Protein AF-E0UN12-F1 (afdb_monomer_lite)

Organism: Gloeothece verrucosa (strain PCC 7822) (NCBI:txid497965)

Foldseek 3Di:
DDPPPPDQDPVNVVVLLVVQVVDDPVLLVQLCVVQVDDPPQQDDPPDDSNSRSVSLQVQCPDPNHVHVVVSVVSSCVSVPDDVVPPD

Structure (mmCIF, N/CA/C/O backbone):
data_AF-E0UN12-F1
#
_entry.id   AF-E0UN12-F1
#
loop_
_atom_site.group_PDB
_atom_site.id
_atom_site.type_symbol
_atom_site.label_atom_id
_atom_site.label_alt_id
_atom_site.label_comp_id
_atom_site.label_asym_id
_atom_site.label_entity_id
_atom_site.label_seq_id
_atom_site.pdbx_PDB_ins_code
_atom_site.Cartn_x
_atom_site.Cartn_y
_atom_site.Cartn_z
_atom_site.occupancy
_atom_site.B_iso_or_equiv
_atom_site.auth_seq_id
_atom_site.auth_comp_id
_atom_site.auth_asym_id
_atom_site.auth_atom_id
_atom_site.pdbx_PDB_model_num
ATOM 1 N N . MET A 1 1 ? 12.974 7.004 -26.637 1.00 34.41 1 MET A N 1
ATOM 2 C CA . MET A 1 1 ? 11.878 7.518 -25.791 1.00 34.41 1 MET A C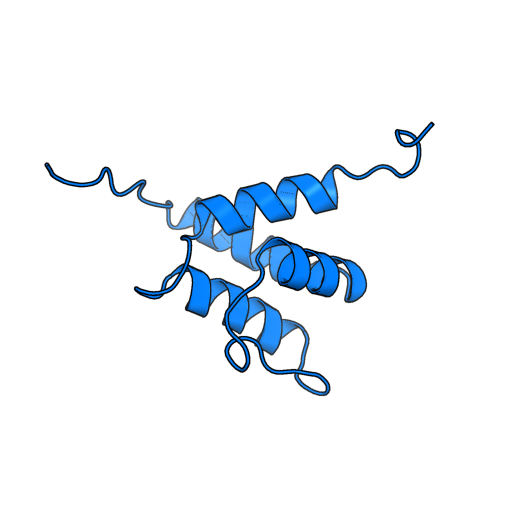A 1
ATOM 3 C C . MET A 1 1 ? 12.111 6.981 -24.388 1.00 34.41 1 MET A C 1
ATOM 5 O O . MET A 1 1 ? 11.890 5.799 -24.177 1.00 34.41 1 MET A O 1
ATOM 9 N N . ILE A 1 2 ? 12.685 7.778 -23.484 1.00 40.78 2 ILE A N 1
ATOM 10 C CA . ILE A 1 2 ? 12.896 7.367 -22.087 1.00 40.78 2 ILE A CA 1
ATOM 11 C C . ILE A 1 2 ? 11.695 7.850 -21.277 1.00 40.78 2 ILE A C 1
ATOM 13 O O . ILE A 1 2 ? 11.371 9.034 -21.306 1.00 40.78 2 ILE A O 1
ATOM 17 N N . ALA A 1 3 ? 10.985 6.917 -20.648 1.00 43.16 3 ALA A N 1
ATOM 18 C CA . ALA A 1 3 ? 9.868 7.223 -19.771 1.00 43.16 3 ALA A CA 1
ATOM 19 C C . ALA A 1 3 ? 10.362 8.116 -18.626 1.00 43.16 3 ALA A C 1
ATOM 21 O O . ALA A 1 3 ? 11.362 7.801 -17.980 1.00 43.16 3 ALA A O 1
ATOM 22 N N . SER A 1 4 ? 9.682 9.236 -18.400 1.00 41.06 4 SER A N 1
ATOM 23 C CA . SER A 1 4 ? 9.938 10.142 -17.287 1.00 41.06 4 SER A CA 1
ATOM 24 C C . SER A 1 4 ? 9.713 9.395 -15.973 1.00 41.06 4 SER A C 1
ATOM 26 O O . SER A 1 4 ? 8.579 9.222 -15.538 1.00 41.06 4 SER A O 1
ATOM 28 N N . THR A 1 5 ? 10.780 8.907 -15.343 1.00 46.19 5 THR A N 1
ATOM 29 C CA . THR A 1 5 ? 10.706 8.355 -13.990 1.00 46.19 5 THR A CA 1
ATOM 30 C C . THR A 1 5 ? 10.474 9.515 -13.033 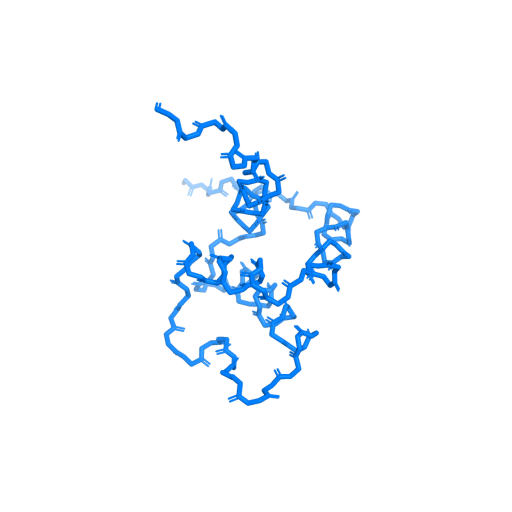1.00 46.19 5 THR A C 1
ATOM 32 O O . THR A 1 5 ? 11.410 10.229 -12.672 1.00 46.19 5 THR A O 1
ATOM 35 N N . THR A 1 6 ? 9.221 9.745 -12.654 1.00 56.50 6 THR A N 1
ATOM 36 C CA . THR A 1 6 ? 8.849 10.694 -11.604 1.00 56.50 6 THR A CA 1
ATOM 37 C C . THR A 1 6 ? 9.424 10.175 -10.284 1.00 56.50 6 THR A C 1
ATOM 39 O O . THR A 1 6 ? 8.828 9.336 -9.613 1.00 56.50 6 THR A O 1
ATOM 42 N N . THR A 1 7 ? 10.645 10.591 -9.947 1.00 66.62 7 THR A N 1
ATOM 43 C CA . THR A 1 7 ? 11.354 10.142 -8.745 1.00 66.62 7 THR A CA 1
ATOM 44 C C . THR A 1 7 ? 10.576 10.564 -7.502 1.00 66.62 7 THR A C 1
ATOM 46 O O . THR A 1 7 ? 10.531 11.743 -7.152 1.00 66.62 7 THR A O 1
ATOM 49 N N . PHE A 1 8 ? 9.971 9.599 -6.810 1.00 79.31 8 PHE A N 1
ATOM 50 C CA . PHE A 1 8 ? 9.324 9.839 -5.525 1.00 79.31 8 PHE A CA 1
ATOM 51 C C . PHE A 1 8 ? 10.407 10.122 -4.478 1.00 79.31 8 PHE A C 1
ATOM 53 O O . PHE A 1 8 ? 11.263 9.277 -4.214 1.00 79.31 8 PHE A O 1
ATOM 60 N N . SER A 1 9 ? 10.422 11.328 -3.903 1.00 87.25 9 SER A N 1
ATOM 61 C CA . SER A 1 9 ? 11.474 11.695 -2.948 1.00 87.25 9 SER A CA 1
ATOM 62 C C . SER A 1 9 ? 11.429 10.795 -1.699 1.00 87.25 9 SER A C 1
ATOM 64 O O . SER A 1 9 ? 10.337 10.391 -1.285 1.00 87.25 9 SER A O 1
ATOM 66 N N . PRO A 1 10 ? 12.564 10.528 -1.022 1.00 89.44 10 PRO A N 1
ATOM 67 C CA . PRO A 1 10 ? 12.568 9.751 0.221 1.00 89.44 10 PRO A CA 1
ATOM 68 C C . PRO A 1 10 ? 11.628 10.318 1.297 1.00 89.44 10 PRO A C 1
ATOM 70 O O . PRO A 1 10 ? 10.978 9.566 2.021 1.00 89.44 10 PRO A O 1
ATOM 73 N N . LYS A 1 11 ? 11.501 11.651 1.365 1.00 89.00 11 LYS A N 1
ATOM 74 C CA . LYS A 1 11 ? 10.593 12.339 2.292 1.00 89.00 11 LYS A CA 1
ATOM 75 C C . LYS A 1 11 ? 9.125 12.095 1.935 1.00 89.00 11 LYS A C 1
ATOM 77 O O . LYS A 1 11 ? 8.328 11.789 2.819 1.00 89.00 11 LYS A O 1
ATOM 82 N N . SER A 1 12 ? 8.772 12.198 0.652 1.00 89.12 12 SER A N 1
ATOM 83 C CA . SER A 1 12 ? 7.420 11.888 0.167 1.00 89.12 12 SER A CA 1
ATOM 84 C C . SER A 1 12 ? 7.075 10.427 0.445 1.00 89.12 12 SER A C 1
ATOM 86 O O . SER A 1 12 ? 5.996 10.140 0.956 1.00 89.12 12 SER A O 1
ATOM 88 N N . ARG A 1 13 ? 8.026 9.514 0.202 1.00 91.62 13 ARG A N 1
ATOM 89 C CA . ARG A 1 13 ? 7.890 8.076 0.473 1.00 91.62 13 ARG A CA 1
ATOM 90 C C . ARG A 1 13 ? 7.578 7.807 1.939 1.00 91.62 13 ARG A C 1
ATOM 92 O O . ARG A 1 13 ? 6.617 7.108 2.244 1.00 91.62 13 ARG A O 1
ATOM 99 N N . GLN A 1 14 ? 8.354 8.395 2.847 1.00 92.50 14 GLN A N 1
ATOM 100 C CA . GLN A 1 14 ? 8.126 8.244 4.282 1.00 92.50 14 GLN A CA 1
ATOM 101 C C . GLN A 1 14 ? 6.763 8.801 4.707 1.00 92.50 14 GLN A C 1
ATOM 103 O O . GLN A 1 14 ? 6.070 8.152 5.489 1.00 92.50 14 GLN A O 1
ATOM 108 N N . LYS A 1 15 ? 6.362 9.970 4.184 1.00 92.62 15 LYS A N 1
ATOM 109 C CA . LYS A 1 15 ? 5.042 10.555 4.461 1.00 92.62 15 LYS A CA 1
ATOM 110 C C . LYS A 1 15 ? 3.922 9.613 4.012 1.00 92.62 15 LYS A C 1
ATOM 112 O O . LYS A 1 15 ? 3.032 9.344 4.807 1.00 92.62 15 LYS A O 1
ATOM 117 N N . LEU A 1 16 ? 4.004 9.072 2.795 1.00 92.62 16 LEU A N 1
ATOM 118 C CA . LEU A 1 16 ? 3.020 8.131 2.258 1.00 92.62 16 LEU A CA 1
ATOM 119 C C . LEU A 1 16 ? 2.895 6.879 3.139 1.00 92.62 16 LEU A C 1
ATOM 121 O O . LEU A 1 16 ? 1.796 6.550 3.574 1.00 92.62 16 LEU A O 1
ATOM 125 N N . ILE A 1 17 ? 4.016 6.231 3.472 1.00 92.75 17 ILE A N 1
ATOM 126 C CA . ILE A 1 17 ? 4.031 5.036 4.336 1.00 92.75 17 ILE A CA 1
ATOM 127 C C . ILE A 1 17 ? 3.422 5.345 5.710 1.00 92.75 17 ILE A C 1
ATOM 129 O O . ILE A 1 17 ? 2.593 4.588 6.210 1.00 92.75 17 ILE A O 1
ATOM 133 N N . ALA A 1 18 ? 3.804 6.473 6.315 1.00 93.88 18 ALA A N 1
ATOM 134 C CA . ALA A 1 18 ? 3.279 6.878 7.613 1.00 93.88 18 ALA A CA 1
ATOM 135 C C . ALA A 1 18 ? 1.765 7.140 7.574 1.00 93.88 18 ALA A C 1
ATOM 137 O O . ALA A 1 18 ? 1.082 6.833 8.549 1.00 93.88 18 ALA A O 1
ATOM 138 N N . THR A 1 19 ? 1.237 7.686 6.476 1.00 94.06 19 THR A N 1
ATOM 139 C CA . THR A 1 19 ? -0.209 7.869 6.297 1.00 94.06 19 THR A CA 1
ATOM 140 C C . THR A 1 19 ? -0.920 6.529 6.114 1.00 94.06 19 THR A C 1
ATOM 142 O O . THR A 1 19 ? -1.916 6.290 6.787 1.00 94.06 19 THR A O 1
ATOM 145 N N . LEU A 1 20 ? -0.383 5.619 5.292 1.00 94.38 20 LEU A N 1
ATOM 146 C CA . LEU A 1 20 ? -0.960 4.282 5.082 1.00 94.38 20 LEU A CA 1
ATOM 147 C C . LEU A 1 20 ? -1.097 3.488 6.389 1.00 94.38 20 LEU A C 1
ATOM 149 O O . LEU A 1 20 ? -2.092 2.800 6.601 1.00 94.38 20 LEU A O 1
ATOM 153 N N . TYR A 1 21 ? -0.122 3.609 7.292 1.00 93.69 21 TYR A N 1
ATOM 154 C CA . TYR A 1 21 ? -0.163 2.957 8.607 1.00 93.69 21 TYR A CA 1
ATOM 155 C C . TYR A 1 21 ? -1.162 3.580 9.588 1.00 93.69 21 TYR A C 1
ATOM 157 O O . TYR A 1 21 ? -1.450 2.969 10.613 1.00 93.69 21 TYR A O 1
ATOM 165 N N . LYS A 1 22 ? -1.677 4.777 9.297 1.00 93.69 22 LYS A N 1
ATOM 166 C CA . LYS A 1 22 ? -2.669 5.479 10.123 1.00 93.69 22 LYS A CA 1
ATOM 167 C C . LYS A 1 22 ? -4.098 5.347 9.607 1.00 93.69 22 LYS A C 1
ATOM 169 O O . LYS A 1 22 ? -5.004 5.826 10.280 1.00 93.69 22 LYS A O 1
ATOM 174 N N . LEU A 1 23 ? -4.293 4.744 8.434 1.00 93.44 23 LEU A N 1
ATOM 175 C CA . LEU A 1 23 ? -5.628 4.482 7.908 1.00 93.44 23 LEU A CA 1
ATOM 176 C C . LEU A 1 23 ? -6.438 3.649 8.900 1.00 93.44 23 LEU A C 1
ATOM 178 O O . LEU A 1 23 ? -5.878 2.840 9.640 1.00 93.44 23 LEU A O 1
ATOM 182 N N . VAL A 1 24 ? -7.756 3.808 8.900 1.00 93.75 24 VAL A N 1
ATOM 183 C CA . VAL A 1 24 ? -8.622 2.787 9.505 1.00 93.75 24 VAL A CA 1
ATOM 184 C C . VAL A 1 24 ? -8.733 1.582 8.556 1.00 93.75 24 VAL A C 1
ATOM 186 O O . VAL A 1 24 ? -8.465 1.730 7.356 1.00 93.75 24 VAL A O 1
ATOM 189 N N . PRO A 1 25 ? -9.097 0.384 9.048 1.00 92.44 25 PRO A N 1
ATOM 190 C CA . PRO A 1 25 ? -9.182 -0.814 8.213 1.00 92.44 25 PRO A CA 1
ATOM 191 C C . PRO A 1 25 ? -10.016 -0.620 6.940 1.00 92.44 25 PRO A C 1
ATOM 193 O O . PRO A 1 25 ? -9.572 -1.001 5.860 1.00 92.44 25 PRO A O 1
ATOM 196 N N . GLU A 1 26 ? -11.166 0.044 7.038 1.00 92.88 26 GLU A N 1
ATOM 197 C CA . GLU A 1 26 ? -12.092 0.282 5.927 1.00 92.88 26 GLU A CA 1
ATOM 198 C C . GLU A 1 26 ? -11.468 1.154 4.829 1.00 92.88 26 GLU A C 1
ATOM 200 O O . GLU A 1 26 ? -11.616 0.860 3.644 1.00 92.88 26 GLU A O 1
ATOM 205 N N . GLN A 1 27 ? -10.710 2.185 5.211 1.00 95.25 27 GLN A N 1
ATOM 206 C CA . GLN A 1 27 ? -9.993 3.045 4.265 1.00 95.25 27 GLN A CA 1
ATOM 207 C C . GLN A 1 27 ? -8.886 2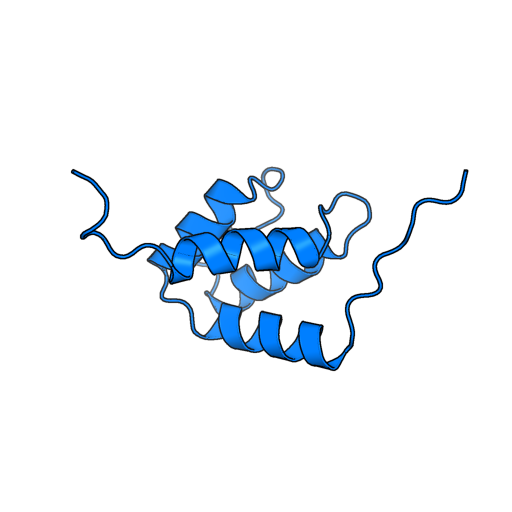.276 3.539 1.00 95.25 27 GLN A C 1
ATOM 209 O O . GLN A 1 27 ? -8.657 2.490 2.349 1.00 95.25 27 GLN A O 1
ATOM 214 N N . LEU A 1 28 ? -8.201 1.358 4.231 1.00 95.12 28 LEU A N 1
ATOM 215 C CA . LEU A 1 28 ? -7.207 0.508 3.580 1.00 95.12 28 LEU A CA 1
ATOM 216 C C . LEU A 1 28 ? -7.865 -0.456 2.581 1.00 95.12 28 LEU A C 1
ATOM 218 O O . LEU A 1 28 ? -7.317 -0.655 1.499 1.00 95.12 28 LEU A O 1
ATOM 222 N N . GLU A 1 29 ? -9.032 -1.025 2.900 1.00 95.12 29 GLU A N 1
ATOM 223 C CA . GLU A 1 29 ? -9.776 -1.854 1.939 1.00 95.12 29 GLU A CA 1
ATOM 224 C C . GLU A 1 29 ? -10.198 -1.055 0.706 1.00 95.12 29 GLU A C 1
ATOM 226 O O . GLU A 1 29 ? -9.978 -1.501 -0.419 1.00 95.12 29 GLU A O 1
ATOM 231 N N . GLN A 1 30 ? -10.749 0.146 0.900 1.00 94.88 30 GLN A N 1
ATOM 232 C CA . GLN A 1 30 ? -11.107 1.042 -0.202 1.00 94.88 30 GLN A CA 1
ATOM 233 C C . GLN A 1 30 ? -9.899 1.347 -1.090 1.00 94.88 30 GLN A C 1
ATOM 235 O O . GLN A 1 30 ? -9.999 1.265 -2.315 1.00 94.88 30 GLN A O 1
ATOM 240 N N . LEU A 1 31 ? -8.737 1.612 -0.487 1.00 95.56 31 LEU A N 1
ATOM 241 C CA . LEU A 1 31 ? -7.495 1.838 -1.222 1.00 95.56 31 LEU A CA 1
ATOM 242 C C . LEU A 1 31 ? -7.103 0.627 -2.065 1.00 95.56 31 LEU A C 1
ATOM 244 O O . LEU A 1 31 ? -6.783 0.777 -3.243 1.00 95.56 31 LEU A O 1
ATOM 248 N N . ILE A 1 32 ? -7.142 -0.574 -1.485 1.00 95.38 32 ILE A N 1
ATOM 249 C CA . ILE A 1 32 ? -6.821 -1.812 -2.203 1.00 95.38 32 ILE A CA 1
ATOM 250 C C . ILE A 1 32 ? -7.786 -2.014 -3.379 1.00 95.38 32 ILE A C 1
ATOM 252 O O . ILE A 1 32 ? -7.341 -2.379 -4.467 1.00 95.38 32 ILE A O 1
ATOM 256 N N . LEU A 1 33 ? -9.079 -1.733 -3.197 1.00 94.12 33 LEU A N 1
ATOM 257 C CA . LEU A 1 33 ? -10.088 -1.844 -4.253 1.00 94.12 33 LEU A CA 1
ATOM 258 C C . LEU A 1 33 ? -9.860 -0.841 -5.393 1.00 94.12 33 LEU A C 1
ATOM 260 O O . LEU A 1 33 ? -9.903 -1.235 -6.556 1.00 94.12 33 LEU A O 1
ATOM 264 N N . ILE A 1 34 ? -9.571 0.426 -5.077 1.00 94.75 34 ILE A N 1
ATOM 265 C CA . ILE A 1 34 ? -9.295 1.474 -6.077 1.00 94.75 34 ILE A CA 1
ATOM 266 C C . ILE A 1 34 ? -8.032 1.139 -6.878 1.00 94.75 34 ILE A C 1
ATOM 268 O O . ILE A 1 34 ? -8.011 1.241 -8.107 1.00 94.75 34 ILE A O 1
ATOM 272 N N . LEU A 1 35 ? -6.975 0.703 -6.191 1.00 94.50 35 LEU A N 1
ATOM 273 C CA . LEU A 1 35 ? -5.711 0.344 -6.830 1.00 94.50 35 LEU A CA 1
ATOM 274 C C . LEU A 1 35 ? -5.813 -0.941 -7.662 1.00 94.50 35 LEU A C 1
ATOM 276 O O . LEU A 1 35 ? -5.067 -1.092 -8.633 1.00 94.50 35 LEU A O 1
ATOM 280 N N . ASN A 1 36 ? -6.738 -1.835 -7.298 1.00 95.00 36 ASN A N 1
ATOM 281 C CA . ASN A 1 36 ? -7.014 -3.112 -7.951 1.00 95.00 36 ASN A CA 1
ATOM 282 C C . ASN A 1 36 ? -5.727 -3.895 -8.306 1.00 95.00 36 ASN A C 1
ATOM 284 O O . ASN A 1 36 ? -5.436 -4.121 -9.491 1.00 95.00 36 ASN A O 1
ATOM 288 N N . PRO A 1 37 ? -4.898 -4.251 -7.304 1.00 95.06 37 PRO A N 1
ATOM 289 C CA . PRO A 1 37 ? -3.691 -5.030 -7.533 1.00 95.06 37 PRO A CA 1
ATOM 290 C C . PRO A 1 37 ? -4.041 -6.459 -7.986 1.00 95.06 37 PRO A C 1
ATOM 292 O O . PRO A 1 37 ? -5.122 -6.963 -7.672 1.00 95.06 37 PRO A O 1
ATOM 295 N N . PRO A 1 38 ? -3.126 -7.160 -8.681 1.00 94.88 38 PRO A N 1
ATOM 296 C CA . PRO A 1 38 ? -3.330 -8.562 -9.030 1.00 94.88 38 PRO A CA 1
ATOM 297 C C . PRO A 1 38 ? -3.630 -9.436 -7.803 1.00 94.88 38 PRO A C 1
ATOM 299 O O . PRO A 1 38 ? -3.118 -9.203 -6.703 1.00 94.88 38 PRO A O 1
ATOM 302 N N . ALA A 1 39 ? -4.439 -10.478 -8.002 1.00 91.75 39 ALA A N 1
ATOM 303 C CA . ALA A 1 39 ? -4.811 -11.398 -6.935 1.00 91.75 39 ALA A CA 1
ATOM 304 C C . ALA A 1 39 ? -3.573 -12.030 -6.271 1.00 91.75 39 ALA A C 1
ATOM 306 O O . ALA A 1 39 ? -2.622 -12.427 -6.943 1.00 91.75 39 ALA A O 1
ATOM 307 N N . GLY A 1 40 ? -3.595 -12.128 -4.940 1.00 92.25 40 GLY A N 1
ATOM 308 C CA . GLY A 1 40 ? -2.514 -12.721 -4.146 1.00 92.25 40 GLY A CA 1
ATOM 309 C C . GLY A 1 40 ? -1.336 -11.790 -3.837 1.00 92.25 40 GLY A C 1
ATOM 310 O O . GLY A 1 40 ? -0.475 -12.171 -3.051 1.00 92.25 40 GLY A O 1
ATOM 311 N N . ILE A 1 41 ? -1.303 -10.572 -4.393 1.00 95.25 41 ILE A N 1
ATOM 312 C CA . ILE A 1 41 ? -0.252 -9.585 -4.098 1.00 95.25 41 ILE A CA 1
ATOM 313 C C . ILE A 1 41 ? -0.422 -8.983 -2.704 1.00 95.25 41 ILE A C 1
ATOM 315 O O . ILE A 1 41 ? 0.535 -8.897 -1.935 1.00 95.25 41 ILE A O 1
ATOM 319 N N . ILE A 1 42 ? -1.646 -8.573 -2.371 1.00 96.50 42 ILE A N 1
ATOM 320 C CA . ILE A 1 42 ? -1.978 -8.093 -1.033 1.00 96.50 42 ILE A CA 1
ATOM 321 C C . ILE A 1 42 ? -2.541 -9.274 -0.246 1.00 96.50 42 ILE A C 1
ATOM 323 O O . ILE A 1 42 ? -3.529 -9.869 -0.687 1.00 96.50 42 ILE A O 1
ATOM 327 N N . PRO A 1 43 ? -1.938 -9.644 0.896 1.00 95.44 43 PRO A N 1
ATOM 328 C CA . PRO A 1 43 ? -2.426 -10.773 1.665 1.00 95.44 43 PRO A CA 1
ATOM 329 C C . PRO A 1 43 ? -3.836 -10.475 2.204 1.00 95.44 43 PRO A C 1
ATOM 331 O O . PRO A 1 43 ? -4.096 -9.353 2.665 1.00 95.44 43 PRO A O 1
ATOM 334 N N . PRO A 1 44 ? -4.755 -11.455 2.153 1.00 93.06 44 PRO A N 1
ATOM 335 C CA . PRO A 1 44 ? -6.086 -11.303 2.720 1.00 93.06 44 PRO A CA 1
ATOM 336 C C . PRO A 1 44 ? -6.032 -11.320 4.255 1.00 93.06 44 PRO A C 1
ATOM 338 O O . PRO A 1 44 ? -5.004 -11.619 4.871 1.00 93.06 44 PRO A O 1
ATOM 341 N N . LEU A 1 45 ? -7.169 -11.037 4.891 1.00 90.44 45 LEU A N 1
ATOM 342 C CA . LEU A 1 45 ? -7.347 -11.309 6.318 1.00 90.44 45 LEU A CA 1
ATOM 343 C C . LEU A 1 45 ? -7.055 -12.798 6.619 1.00 90.44 45 LEU A C 1
ATOM 345 O O . LEU A 1 45 ? -7.362 -13.653 5.786 1.00 90.44 45 LEU A O 1
ATOM 349 N N . PRO A 1 46 ? -6.455 -13.128 7.782 1.00 94.69 46 PRO A N 1
ATOM 350 C CA . PRO A 1 46 ? -6.243 -12.280 8.962 1.00 94.69 46 PRO A CA 1
ATOM 351 C C . PRO A 1 46 ? -4.884 -11.546 9.001 1.00 94.69 46 PRO A C 1
ATOM 353 O O . PRO A 1 46 ? -4.410 -11.202 10.084 1.00 94.69 46 PRO A O 1
ATOM 356 N N . ALA A 1 47 ? -4.219 -11.313 7.861 1.00 95.69 47 ALA A N 1
ATOM 357 C CA . ALA A 1 47 ? -2.961 -10.564 7.849 1.00 95.69 47 ALA A CA 1
ATOM 358 C C . ALA A 1 47 ? -3.117 -9.172 8.489 1.00 95.69 47 ALA A C 1
ATOM 360 O O . ALA A 1 47 ? -4.120 -8.485 8.283 1.00 95.69 47 ALA A O 1
ATOM 361 N N . SER A 1 48 ? -2.104 -8.747 9.250 1.00 94.62 48 SER A N 1
ATOM 362 C CA . SER A 1 48 ? -2.148 -7.466 9.960 1.00 94.62 48 SER A CA 1
ATOM 363 C C . SER A 1 48 ? -2.258 -6.282 8.996 1.00 94.62 48 SER A C 1
ATOM 365 O O . SER A 1 48 ? -1.739 -6.323 7.876 1.00 94.62 48 SER A O 1
ATOM 367 N N . GLN A 1 49 ? -2.865 -5.187 9.452 1.00 93.25 49 GLN A N 1
ATOM 368 C CA . GLN A 1 49 ? -2.982 -3.968 8.655 1.00 93.25 49 GLN A CA 1
ATOM 369 C C . GLN A 1 49 ? -1.613 -3.432 8.208 1.00 93.25 49 GLN A C 1
ATOM 371 O O . GLN A 1 49 ? -1.441 -3.078 7.044 1.00 93.25 49 GLN A O 1
ATOM 376 N N . GLY A 1 50 ? -0.612 -3.447 9.096 1.00 93.62 50 GLY A N 1
ATOM 377 C CA . GLY A 1 50 ? 0.754 -3.028 8.762 1.00 93.62 50 GLY A CA 1
ATOM 378 C C . GLY A 1 50 ? 1.389 -3.900 7.676 1.00 93.62 50 GLY A C 1
ATOM 379 O O . GLY A 1 50 ? 2.005 -3.382 6.746 1.00 93.62 50 GLY A O 1
ATOM 380 N N . THR A 1 51 ? 1.178 -5.220 7.733 1.00 95.88 51 THR A N 1
ATOM 381 C CA . THR A 1 51 ? 1.629 -6.151 6.685 1.00 95.88 51 THR A CA 1
ATOM 382 C C . THR A 1 51 ? 0.988 -5.821 5.341 1.00 95.88 51 THR A C 1
ATOM 384 O O . THR A 1 51 ? 1.672 -5.775 4.321 1.00 95.8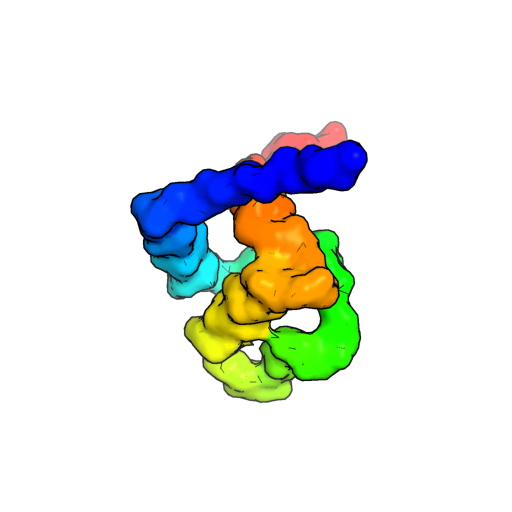8 51 THR A O 1
ATOM 387 N N . ARG A 1 52 ? -0.319 -5.558 5.333 1.00 96.56 52 ARG A N 1
ATOM 388 C CA . ARG A 1 52 ? -1.080 -5.277 4.111 1.00 96.56 52 ARG A CA 1
ATOM 389 C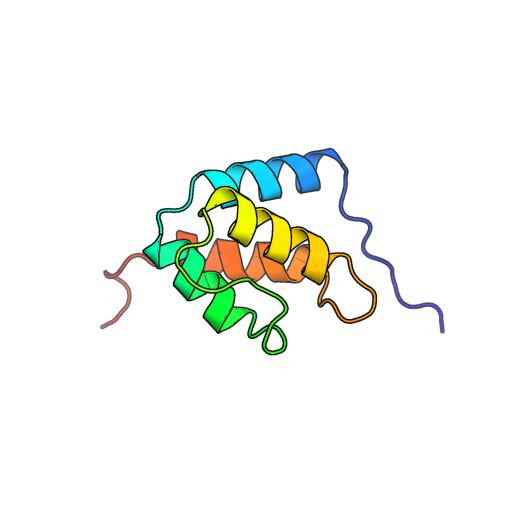 C . ARG A 1 52 ? -0.715 -3.920 3.510 1.00 96.56 52 ARG A C 1
ATOM 391 O O . ARG A 1 52 ? -0.462 -3.842 2.313 1.00 96.56 52 ARG A O 1
ATOM 398 N N . ALA A 1 53 ? -0.576 -2.884 4.334 1.00 95.69 53 ALA A N 1
ATOM 399 C CA . ALA A 1 53 ? -0.097 -1.572 3.905 1.00 95.69 53 ALA A CA 1
ATOM 400 C C . ALA A 1 53 ? 1.333 -1.635 3.333 1.00 95.69 53 ALA A C 1
ATOM 402 O O . ALA A 1 53 ? 1.611 -1.043 2.291 1.00 95.69 53 ALA A O 1
ATOM 403 N N . SER A 1 54 ? 2.228 -2.410 3.954 1.00 95.81 54 SER A N 1
ATOM 404 C CA . SER A 1 54 ? 3.577 -2.655 3.421 1.00 95.81 54 SER A CA 1
ATOM 405 C C . SER A 1 54 ? 3.550 -3.386 2.070 1.00 95.81 54 SER A C 1
ATOM 407 O O . SER A 1 54 ? 4.318 -3.052 1.164 1.00 95.81 54 SER A O 1
ATOM 409 N N . ALA A 1 55 ? 2.630 -4.342 1.893 1.00 96.50 55 ALA A N 1
ATOM 410 C CA . ALA A 1 55 ? 2.444 -5.045 0.625 1.00 96.50 55 ALA A CA 1
ATOM 411 C C . ALA A 1 55 ? 1.962 -4.106 -0.497 1.00 96.50 55 ALA A C 1
ATOM 413 O O . ALA A 1 55 ? 2.438 -4.232 -1.623 1.00 96.50 55 ALA A O 1
ATOM 414 N N . VAL A 1 56 ? 1.100 -3.123 -0.195 1.00 96.44 56 VAL A N 1
ATOM 415 C CA . VAL A 1 56 ? 0.676 -2.091 -1.165 1.00 96.44 56 VAL A CA 1
ATOM 416 C C . VAL A 1 56 ? 1.874 -1.286 -1.661 1.00 96.44 56 VAL A C 1
ATOM 418 O O . VAL A 1 56 ? 2.053 -1.133 -2.867 1.00 96.44 56 VAL A O 1
ATOM 421 N N . VAL A 1 57 ? 2.725 -0.817 -0.744 1.00 95.25 57 VAL A N 1
ATOM 422 C CA . VAL A 1 57 ? 3.935 -0.051 -1.087 1.00 95.25 57 VAL A CA 1
ATOM 423 C C . VAL A 1 57 ? 4.893 -0.907 -1.914 1.00 95.25 57 VAL A C 1
ATOM 425 O O . VAL A 1 57 ? 5.338 -0.483 -2.976 1.00 95.25 57 VAL A O 1
ATOM 428 N N . SER A 1 58 ? 5.152 -2.138 -1.467 1.00 95.25 58 SER A N 1
ATOM 429 C CA . SER A 1 58 ? 6.069 -3.063 -2.142 1.00 95.25 58 SER A CA 1
ATOM 430 C C . SER A 1 58 ? 5.598 -3.409 -3.556 1.00 95.25 58 SER A C 1
ATOM 432 O O . SER A 1 58 ? 6.400 -3.449 -4.487 1.00 95.25 58 SER A O 1
ATOM 434 N N . TRP A 1 59 ? 4.293 -3.625 -3.741 1.00 96.06 59 TRP A N 1
ATOM 435 C CA . TRP A 1 59 ? 3.710 -3.831 -5.063 1.00 96.06 59 TRP A CA 1
ATOM 436 C C . TRP A 1 59 ? 3.832 -2.588 -5.932 1.00 96.06 59 TRP A C 1
ATOM 438 O O . TRP A 1 59 ? 4.267 -2.705 -7.073 1.00 96.06 59 TRP A O 1
ATOM 448 N N . ALA A 1 60 ? 3.496 -1.410 -5.407 1.00 95.38 60 ALA A N 1
ATOM 449 C CA . ALA A 1 60 ? 3.567 -0.162 -6.156 1.00 95.38 60 ALA A CA 1
ATOM 450 C C . ALA A 1 60 ? 4.991 0.155 -6.646 1.00 95.38 60 ALA A C 1
ATOM 452 O O . ALA A 1 60 ? 5.143 0.715 -7.727 1.00 95.38 60 ALA A O 1
ATOM 453 N N . GLU A 1 61 ? 6.019 -0.237 -5.889 1.00 93.12 61 GLU A N 1
ATOM 454 C CA . GLU A 1 61 ? 7.435 -0.102 -6.262 1.00 93.12 61 GLU A CA 1
ATOM 455 C C . GLU A 1 61 ? 7.946 -1.225 -7.182 1.00 93.12 61 GLU A C 1
ATOM 457 O O . GLU A 1 61 ? 9.054 -1.133 -7.713 1.00 93.12 61 GLU A O 1
ATOM 462 N N . SER A 1 62 ? 7.167 -2.290 -7.381 1.00 93.38 62 SER A N 1
ATOM 463 C CA . SER A 1 62 ? 7.564 -3.415 -8.228 1.00 93.38 62 SER A CA 1
ATOM 464 C C . SER A 1 62 ? 7.438 -3.091 -9.726 1.00 93.38 62 SER A C 1
ATOM 466 O O . SER A 1 62 ? 6.668 -2.208 -10.106 1.00 93.38 62 SER A O 1
ATOM 468 N N . PRO A 1 63 ? 8.118 -3.840 -10.617 1.00 89.88 63 PRO A N 1
ATOM 469 C CA . PRO A 1 63 ? 7.996 -3.646 -12.065 1.00 89.88 63 PRO A CA 1
ATOM 470 C C . PRO A 1 63 ? 6.578 -3.842 -12.622 1.00 89.88 63 PRO A C 1
ATOM 472 O O . PRO A 1 63 ? 6.252 -3.285 -13.665 1.00 89.88 63 PRO A O 1
ATOM 475 N N . SER A 1 64 ? 5.743 -4.643 -11.952 1.00 88.12 64 SER A N 1
ATOM 476 C CA . SER A 1 64 ? 4.324 -4.843 -12.285 1.00 88.12 64 SER A CA 1
ATOM 477 C C . SER A 1 64 ? 3.387 -3.928 -11.483 1.00 88.12 64 SER A C 1
ATOM 479 O O . SER A 1 64 ? 2.162 -4.033 -11.589 1.00 88.12 64 SER A O 1
ATOM 481 N N . GLY A 1 65 ? 3.963 -3.057 -10.656 1.00 89.69 65 GLY A N 1
ATOM 482 C CA . GLY A 1 65 ? 3.279 -2.040 -9.882 1.00 89.69 65 GLY A CA 1
ATOM 4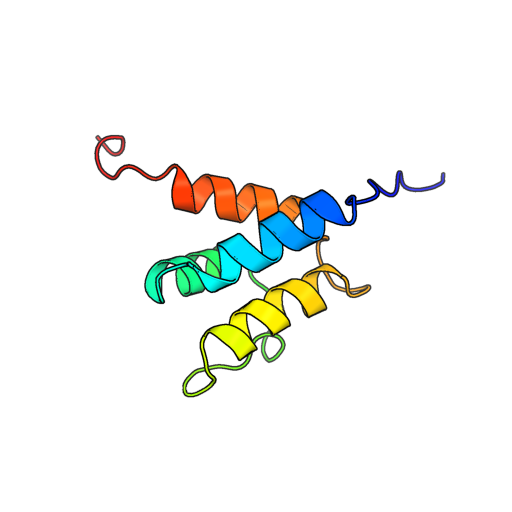83 C C . GLY A 1 65 ? 2.866 -0.840 -10.713 1.00 89.69 65 GLY A C 1
ATOM 484 O O . GLY A 1 65 ? 3.255 -0.674 -11.867 1.00 89.69 65 GLY A O 1
ATOM 485 N N . ARG A 1 66 ? 2.083 0.035 -10.086 1.00 88.50 66 ARG A N 1
ATOM 486 C CA . ARG A 1 66 ? 1.620 1.282 -10.702 1.00 88.50 66 ARG A CA 1
ATOM 487 C C . ARG A 1 66 ? 2.350 2.545 -10.220 1.00 88.50 66 ARG A C 1
ATOM 489 O O . ARG A 1 66 ? 2.010 3.652 -10.628 1.00 88.50 66 ARG A O 1
ATOM 496 N N . GLY A 1 67 ? 3.373 2.386 -9.382 1.00 92.25 67 GLY A N 1
ATOM 497 C CA . GLY A 1 67 ? 4.141 3.488 -8.808 1.00 92.25 67 GLY A CA 1
ATOM 498 C C . GLY A 1 67 ? 3.492 4.112 -7.570 1.00 92.25 67 GLY A C 1
ATOM 499 O O . GLY A 1 67 ? 2.280 4.060 -7.368 1.00 92.25 67 GLY A O 1
ATOM 500 N N . LEU A 1 68 ? 4.321 4.743 -6.733 1.00 92.94 68 LEU A N 1
ATOM 501 C CA . LEU A 1 68 ? 3.878 5.399 -5.494 1.00 92.94 68 LEU A CA 1
ATOM 502 C C . LEU A 1 68 ? 3.003 6.635 -5.729 1.00 92.94 68 LEU A C 1
ATOM 504 O O . LEU A 1 68 ? 2.231 6.997 -4.847 1.00 92.94 68 LEU A O 1
ATOM 508 N N . LEU A 1 69 ? 3.100 7.261 -6.907 1.00 92.00 69 LEU A N 1
ATOM 509 C CA . LEU A 1 69 ? 2.270 8.413 -7.256 1.00 92.00 69 LEU A CA 1
ATOM 510 C C . LEU A 1 69 ? 0.785 8.029 -7.316 1.00 92.00 69 LEU A C 1
ATOM 512 O O . LEU A 1 69 ? -0.027 8.688 -6.685 1.00 92.00 69 LEU A O 1
ATOM 516 N N . GLN A 1 70 ? 0.443 6.907 -7.958 1.00 92.38 70 GLN A N 1
ATOM 517 C CA . GLN A 1 70 ? -0.949 6.444 -8.005 1.00 92.38 70 GLN A CA 1
ATOM 518 C C . GLN A 1 70 ? -1.474 6.001 -6.638 1.00 92.38 70 GLN A C 1
ATOM 520 O O . GLN A 1 70 ? -2.653 6.171 -6.347 1.00 92.38 70 GLN A O 1
ATOM 525 N N . VAL A 1 71 ? -0.609 5.457 -5.774 1.00 94.88 71 VAL A N 1
ATOM 526 C CA . VAL A 1 71 ? -0.993 5.161 -4.384 1.00 94.88 71 VAL A CA 1
ATOM 527 C C . VAL A 1 71 ? -1.320 6.450 -3.636 1.00 94.88 71 VAL A C 1
ATOM 529 O O . VAL A 1 71 ? -2.282 6.475 -2.877 1.00 94.88 71 VAL A O 1
ATOM 532 N N . GLN A 1 72 ? -0.544 7.514 -3.855 1.00 93.88 72 GLN A N 1
ATOM 533 C CA . GLN A 1 72 ? -0.811 8.820 -3.263 1.00 93.88 72 GLN A CA 1
ATOM 534 C C . GLN A 1 72 ? -2.122 9.427 -3.785 1.00 93.88 72 GLN A C 1
ATOM 536 O O . GLN A 1 72 ? -2.931 9.848 -2.969 1.00 93.88 72 GLN A O 1
ATOM 541 N N . GLU A 1 73 ? -2.359 9.424 -5.097 1.00 92.81 73 GLU A N 1
ATOM 542 C CA . GLU A 1 73 ? -3.597 9.949 -5.701 1.00 92.81 73 GLU A CA 1
ATOM 543 C C . GLU A 1 73 ? -4.837 9.203 -5.181 1.00 92.81 73 GLU A C 1
ATOM 545 O O . GLU A 1 73 ? -5.814 9.817 -4.758 1.00 92.81 73 GLU A O 1
ATOM 550 N N . ALA A 1 74 ? -4.785 7.868 -5.130 1.00 94.50 74 ALA A N 1
ATOM 551 C CA . ALA A 1 74 ? -5.877 7.060 -4.588 1.00 94.50 74 ALA A CA 1
ATOM 552 C C . ALA A 1 74 ? -6.106 7.316 -3.089 1.00 94.50 74 ALA A C 1
ATOM 554 O O . ALA A 1 74 ? -7.241 7.306 -2.616 1.00 94.50 74 ALA A O 1
ATOM 555 N N . LEU A 1 75 ? -5.030 7.555 -2.338 1.00 93.56 75 LEU A N 1
ATOM 556 C CA . LEU A 1 75 ? -5.101 7.893 -0.923 1.00 93.56 75 LEU A CA 1
ATOM 557 C C . LEU A 1 75 ? -5.719 9.277 -0.695 1.00 93.56 75 LEU A C 1
ATOM 559 O O . LEU A 1 75 ? -6.507 9.428 0.232 1.00 93.56 75 LEU A O 1
ATOM 563 N N . GLU A 1 76 ? -5.381 10.265 -1.523 1.00 92.12 76 GLU A N 1
ATOM 564 C CA . GLU A 1 76 ? -5.971 11.608 -1.472 1.00 92.12 76 GLU A CA 1
ATOM 565 C C . GLU A 1 76 ? -7.485 11.538 -1.698 1.00 92.12 76 GLU A C 1
ATOM 567 O O . GLU A 1 76 ? -8.225 12.053 -0.868 1.00 92.12 76 GLU A O 1
ATOM 572 N N . ILE A 1 77 ? -7.953 10.766 -2.688 1.00 90.38 77 ILE A N 1
ATOM 573 C CA . ILE A 1 77 ? -9.391 10.527 -2.915 1.00 90.38 77 ILE A CA 1
ATOM 574 C C . ILE A 1 77 ? -10.074 9.979 -1.653 1.00 90.38 77 ILE A C 1
ATOM 576 O O . ILE A 1 77 ? -11.119 10.471 -1.252 1.00 90.38 77 ILE A O 1
ATOM 580 N N . ILE A 1 78 ? -9.489 8.978 -0.991 1.00 91.00 78 ILE A N 1
ATOM 581 C CA . ILE A 1 78 ? -10.095 8.353 0.200 1.00 91.00 78 ILE A CA 1
ATOM 582 C C . ILE A 1 78 ? -10.146 9.306 1.393 1.00 91.00 78 ILE A C 1
ATOM 584 O O . ILE A 1 78 ? -11.068 9.233 2.203 1.00 91.00 78 ILE A O 1
ATOM 588 N N . LEU A 1 79 ? -9.140 10.169 1.530 1.00 88.44 79 LEU A N 1
ATOM 589 C CA . LEU A 1 79 ? -9.056 11.132 2.625 1.00 88.44 79 LEU A CA 1
ATOM 590 C C . LEU A 1 79 ? -9.903 12.386 2.376 1.00 88.44 79 LEU A C 1
ATOM 592 O O . LEU A 1 79 ? -10.284 13.037 3.344 1.00 88.44 79 LEU A O 1
ATOM 596 N N . GLU A 1 80 ? -10.181 12.717 1.115 1.00 85.25 80 GLU A N 1
ATOM 597 C CA . GLU A 1 80 ? -11.040 13.836 0.715 1.00 85.25 80 GLU A CA 1
ATOM 598 C C . GLU A 1 80 ? -12.528 13.478 0.654 1.00 85.25 80 GLU A C 1
ATOM 600 O O . GLU A 1 80 ? -13.348 14.391 0.614 1.00 85.25 80 GLU A O 1
ATOM 605 N N . ILE A 1 81 ? -12.907 12.191 0.678 1.00 66.06 81 ILE A N 1
ATOM 606 C CA . ILE A 1 81 ? -14.320 11.793 0.767 1.00 66.06 81 ILE A CA 1
ATOM 607 C C . ILE A 1 81 ? -14.895 12.258 2.116 1.00 66.06 81 ILE A C 1
ATOM 609 O O . ILE A 1 81 ? -14.842 11.556 3.129 1.00 66.06 81 ILE A O 1
ATOM 613 N N . ASN A 1 82 ? -15.493 13.448 2.102 1.00 53.22 82 ASN A N 1
ATOM 614 C CA . ASN A 1 82 ? -16.552 13.840 3.011 1.00 53.22 82 ASN A CA 1
ATOM 615 C C . ASN A 1 82 ? -17.865 13.306 2.430 1.00 53.22 82 ASN A C 1
ATOM 617 O O . ASN A 1 82 ? -18.239 13.599 1.298 1.00 53.22 82 ASN A O 1
ATOM 621 N N . PHE A 1 83 ? -18.598 12.517 3.211 1.00 52.59 83 PHE A N 1
ATOM 622 C CA . PHE A 1 83 ? -19.887 11.946 2.800 1.00 52.59 83 PHE A CA 1
ATOM 623 C C . PHE A 1 83 ? -21.006 12.996 2.619 1.00 52.59 83 PHE A C 1
ATOM 625 O O . PHE A 1 83 ? -22.142 12.624 2.344 1.00 52.59 83 PHE A O 1
ATOM 632 N N . GLU A 1 84 ? -20.697 14.286 2.774 1.00 52.78 84 GLU A N 1
ATOM 633 C CA . GLU A 1 84 ? -21.605 15.418 2.554 1.00 52.78 84 GLU A CA 1
ATOM 634 C C . GLU A 1 84 ? -21.641 15.884 1.083 1.00 52.78 84 GLU A C 1
ATOM 636 O O . GLU A 1 84 ? -22.538 16.633 0.722 1.00 52.78 84 GLU A O 1
ATOM 641 N N . ASP A 1 85 ? -20.731 15.413 0.218 1.00 53.19 85 ASP A N 1
ATOM 642 C CA . ASP A 1 85 ? -20.648 15.815 -1.201 1.00 53.19 85 ASP A CA 1
ATOM 643 C C . ASP A 1 85 ? -21.357 14.846 -2.178 1.00 53.19 85 ASP A C 1
ATOM 645 O O . ASP A 1 85 ? -21.182 14.929 -3.396 1.00 53.19 85 ASP A O 1
ATOM 649 N N . LEU A 1 86 ? -22.148 13.900 -1.662 1.00 52.91 86 LEU A N 1
ATOM 650 C CA . LEU A 1 86 ? -22.950 12.960 -2.455 1.00 52.91 86 LEU A CA 1
ATOM 651 C C . LEU A 1 86 ? -24.450 13.281 -2.315 1.00 52.91 86 LEU A C 1
ATOM 653 O O . LEU A 1 86 ? -25.184 12.530 -1.671 1.00 52.91 86 LEU A O 1
ATOM 657 N N . GLU A 1 87 ? -24.893 14.382 -2.931 1.00 43.91 87 GLU A N 1
ATOM 658 C CA . GLU A 1 87 ? -26.309 14.680 -3.238 1.00 43.91 87 GLU A CA 1
ATOM 659 C C . GLU A 1 87 ? -26.557 14.739 -4.752 1.00 43.91 87 GLU A C 1
ATOM 661 O O . GLU A 1 87 ? -25.764 15.390 -5.474 1.00 43.91 87 GLU A O 1
#

Secondary structure (DSSP, 8-state):
---------HHHHHHHHHHHTTS-HHHHHHHHHHH-PPTTSSPPTTS-HHHHHHHHHHHHTSTTS-HHHHHHHHHHHHHH--TTS--

pLDDT: mean 86.16, std 16.35, range [34.41, 96.56]

Sequence (87 aa):
MIASTTTFSPKSRQKLIATLYKLVPEQLEQLILILNPPAGIIPPLPASQGTRASAVVSWAESPSGRGLLQVQEALEIILEINFEDLE

Radius of gyration: 13.62 Å; chains: 1; bounding box: 39×28×36 Å